Protein AF-A0A074VJ27-F1 (afdb_monomer_lite)

Radius of gyration: 12.18 Å; chains: 1; bounding box: 34×19×29 Å

Organism: Aureobasidium melanogenum (strain CBS 110374) (NCBI:txid1043003)

Secondary structure (DSSP, 8-state):
--HHHHHHHHHHHHHTT-HHHHHHHHHSTT--HHHHHHHTTT-HHHHHHHHHH-

Structure (mmCIF, N/CA/C/O backbone):
data_AF-A0A074VJ27-F1
#
_entry.id   AF-A0A074VJ27-F1
#
loop_
_atom_site.group_PDB
_atom_site.id
_atom_site.type_symbol
_atom_site.label_atom_id
_atom_site.label_alt_id
_atom_site.label_comp_id
_atom_site.label_asym_id
_atom_site.label_entity_id
_atom_site.label_seq_id
_atom_site.pdbx_PDB_ins_code
_atom_site.Cartn_x
_atom_site.Cartn_y
_atom_site.Cartn_z
_atom_site.occupancy
_atom_site.B_iso_or_equiv
_atom_site.auth_seq_id
_atom_site.auth_comp_id
_atom_site.auth_asym_id
_atom_site.auth_atom_id
_atom_site.pdbx_PDB_model_num
ATOM 1 N N . ILE A 1 1 ? 23.579 3.070 -14.877 1.00 48.25 1 ILE A N 1
ATOM 2 C CA . ILE A 1 1 ? 22.097 3.184 -14.846 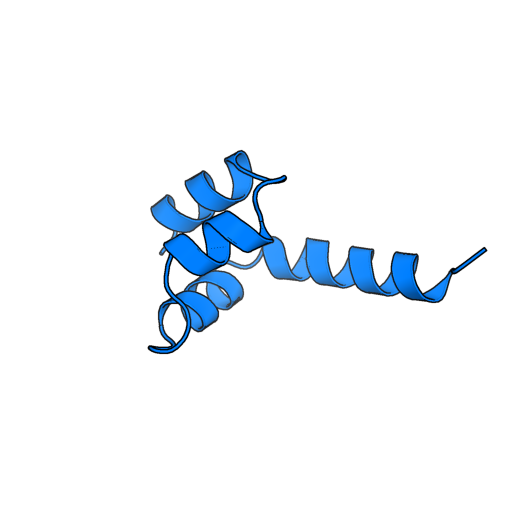1.00 48.25 1 ILE A CA 1
ATOM 3 C C . ILE A 1 1 ? 21.552 1.909 -14.204 1.00 48.25 1 ILE A C 1
ATOM 5 O O . ILE A 1 1 ? 21.902 0.824 -14.649 1.00 48.25 1 ILE A O 1
ATOM 9 N N . ASN A 1 2 ? 20.806 2.013 -13.098 1.00 64.06 2 ASN A N 1
ATOM 10 C CA . ASN A 1 2 ? 20.470 0.860 -12.251 1.00 64.06 2 ASN A CA 1
ATOM 11 C C . ASN A 1 2 ? 19.260 0.061 -12.773 1.00 64.06 2 ASN A C 1
ATOM 13 O O . ASN A 1 2 ? 18.141 0.213 -12.286 1.00 64.06 2 ASN A O 1
ATOM 17 N N . HIS A 1 3 ? 19.491 -0.838 -13.730 1.00 76.50 3 HIS A N 1
ATOM 18 C CA . HIS A 1 3 ? 18.449 -1.699 -14.311 1.00 76.50 3 HIS A CA 1
ATOM 19 C C . HIS A 1 3 ? 17.754 -2.625 -13.290 1.00 76.50 3 HIS A C 1
ATOM 21 O O . HIS A 1 3 ? 16.589 -2.980 -13.475 1.00 76.50 3 HIS A O 1
ATOM 27 N N . GLY A 1 4 ? 18.432 -2.981 -12.191 1.00 83.19 4 GLY A N 1
ATOM 28 C CA . GLY A 1 4 ? 17.872 -3.830 -11.132 1.00 83.19 4 GLY A CA 1
ATOM 29 C C . GLY A 1 4 ? 16.660 -3.207 -10.432 1.00 83.19 4 GLY A C 1
ATOM 30 O O . GLY A 1 4 ? 15.624 -3.857 -10.303 1.00 83.19 4 GLY A O 1
ATOM 31 N N . TRP A 1 5 ? 16.746 -1.923 -10.069 1.00 82.25 5 TRP A N 1
ATOM 32 C CA . TRP A 1 5 ? 15.648 -1.197 -9.417 1.00 82.25 5 TRP A CA 1
ATOM 33 C C . TRP A 1 5 ? 14.417 -1.069 -10.313 1.00 82.25 5 TRP A C 1
ATOM 35 O O . TRP A 1 5 ? 13.293 -1.177 -9.833 1.00 82.25 5 TRP A O 1
ATOM 45 N N . MET A 1 6 ? 14.618 -0.921 -11.625 1.00 84.81 6 MET A N 1
ATOM 46 C CA . MET A 1 6 ? 13.518 -0.842 -12.589 1.00 84.81 6 MET A CA 1
ATOM 47 C C . MET A 1 6 ? 12.730 -2.155 -12.660 1.00 84.81 6 MET A C 1
ATOM 49 O O . MET A 1 6 ? 11.499 -2.151 -12.679 1.00 84.81 6 MET A O 1
ATOM 53 N N . LYS A 1 7 ? 13.437 -3.291 -12.655 1.00 85.25 7 LYS A N 1
ATOM 54 C CA . LYS A 1 7 ? 12.805 -4.613 -12.645 1.00 85.25 7 LYS A CA 1
ATOM 55 C C . LYS A 1 7 ? 12.060 -4.857 -11.331 1.00 85.25 7 LYS A C 1
ATOM 57 O O . LYS A 1 7 ? 10.934 -5.340 -11.366 1.00 85.25 7 LYS A O 1
ATOM 62 N N . LEU A 1 8 ? 12.651 -4.475 -10.199 1.00 85.12 8 LEU A N 1
ATOM 63 C CA . LEU A 1 8 ? 12.023 -4.593 -8.882 1.00 85.12 8 LEU A CA 1
ATOM 64 C C . LEU A 1 8 ? 10.739 -3.754 -8.789 1.00 85.12 8 LEU A C 1
ATOM 66 O O . LEU A 1 8 ? 9.695 -4.273 -8.404 1.00 85.12 8 LEU A O 1
ATOM 70 N N . ASN A 1 9 ? 10.795 -2.490 -9.223 1.00 84.06 9 ASN A N 1
ATOM 71 C CA . ASN A 1 9 ? 9.643 -1.590 -9.209 1.00 84.06 9 ASN A CA 1
ATOM 72 C C . ASN A 1 9 ? 8.476 -2.142 -10.040 1.00 84.06 9 ASN A C 1
ATOM 74 O O . ASN A 1 9 ? 7.336 -2.119 -9.588 1.00 84.06 9 ASN A O 1
ATOM 78 N N . LYS A 1 10 ? 8.765 -2.734 -11.208 1.00 85.44 10 LYS A N 1
ATOM 79 C CA . LYS A 1 10 ? 7.747 -3.390 -12.040 1.00 85.44 10 LYS A CA 1
ATOM 80 C C . LYS A 1 10 ? 7.012 -4.506 -11.291 1.00 85.44 10 LYS A C 1
ATOM 82 O O . LYS A 1 10 ? 5.800 -4.630 -11.432 1.00 85.44 10 LYS A O 1
ATOM 87 N N . TYR A 1 11 ? 7.721 -5.329 -10.519 1.00 83.88 11 TYR A N 1
ATOM 88 C CA . TYR A 1 11 ? 7.073 -6.393 -9.748 1.00 83.88 11 TYR A CA 1
ATOM 89 C C . TYR A 1 11 ? 6.284 -5.836 -8.564 1.00 83.88 11 TYR A C 1
ATOM 91 O O . TYR A 1 11 ? 5.158 -6.272 -8.359 1.00 83.88 11 TYR A O 1
ATOM 99 N N . TYR A 1 12 ? 6.803 -4.835 -7.849 1.00 82.50 12 TYR A N 1
ATOM 100 C CA . TYR A 1 12 ? 6.048 -4.182 -6.774 1.00 82.50 12 TYR A CA 1
ATOM 101 C C . TYR A 1 12 ? 4.757 -3.527 -7.275 1.00 82.50 12 TYR A C 1
ATOM 103 O O . TYR A 1 12 ? 3.716 -3.682 -6.647 1.00 82.50 12 TYR A O 1
ATOM 111 N N . GLU A 1 13 ? 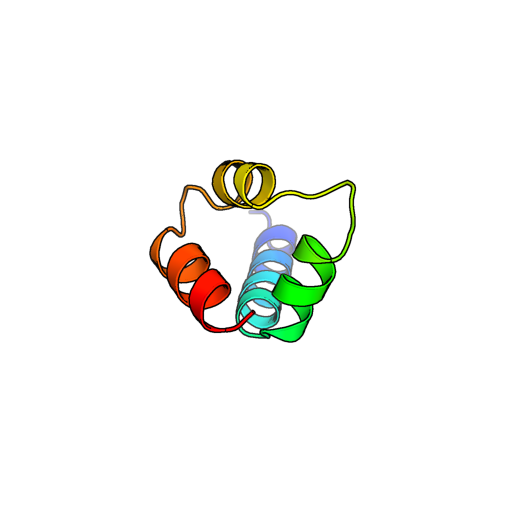4.773 -2.896 -8.450 1.00 81.69 13 GLU A N 1
ATOM 112 C CA . GLU A 1 13 ? 3.559 -2.354 -9.071 1.00 81.69 13 GLU A CA 1
ATOM 113 C C . GLU A 1 13 ? 2.516 -3.422 -9.417 1.00 81.69 13 GLU A C 1
ATOM 115 O O . GLU A 1 13 ? 1.319 -3.138 -9.391 1.00 81.69 13 GLU A O 1
ATOM 120 N N . LEU A 1 14 ? 2.943 -4.639 -9.760 1.00 81.62 14 LEU A N 1
ATOM 121 C CA . LEU A 1 14 ? 2.026 -5.752 -10.013 1.00 81.62 14 LEU A CA 1
ATOM 122 C C . LEU A 1 14 ? 1.437 -6.286 -8.706 1.00 81.62 14 LEU A C 1
ATOM 124 O O . LEU A 1 14 ? 0.237 -6.552 -8.645 1.00 81.62 14 LEU A O 1
ATOM 128 N N . THR A 1 15 ? 2.254 -6.395 -7.660 1.00 78.12 15 THR A N 1
ATOM 129 C CA . THR A 1 15 ? 1.819 -6.861 -6.339 1.00 78.12 15 THR A CA 1
ATOM 130 C C . THR A 1 15 ? 0.861 -5.867 -5.678 1.00 78.12 15 THR A C 1
ATOM 132 O O . THR A 1 15 ? -0.154 -6.291 -5.126 1.00 78.12 15 THR A O 1
ATOM 135 N N . ASP A 1 16 ? 1.097 -4.559 -5.840 1.00 73.94 16 ASP A N 1
ATOM 136 C CA . ASP A 1 16 ? 0.208 -3.475 -5.390 1.00 73.94 16 ASP A CA 1
ATOM 137 C C . ASP A 1 16 ? -1.223 -3.625 -5.961 1.00 73.94 16 ASP A C 1
ATOM 139 O O . ASP A 1 16 ? -2.196 -3.200 -5.337 1.00 73.94 16 ASP A O 1
ATOM 143 N N . ARG A 1 17 ? -1.409 -4.254 -7.131 1.00 74.44 17 ARG A N 1
ATOM 144 C CA . ARG A 1 17 ? -2.752 -4.467 -7.716 1.00 74.44 17 ARG A CA 1
ATOM 145 C C . ARG A 1 17 ? -3.559 -5.546 -6.980 1.00 74.44 17 ARG A C 1
ATOM 147 O O . ARG A 1 17 ? -4.794 -5.551 -7.039 1.00 74.44 17 ARG A O 1
ATOM 154 N N . SER A 1 18 ? -2.900 -6.451 -6.259 1.00 80.69 18 SER A N 1
ATOM 155 C CA . SER A 1 18 ? -3.566 -7.537 -5.537 1.00 80.69 18 SER A CA 1
ATOM 156 C C . SER A 1 18 ? -4.117 -7.062 -4.189 1.00 80.69 18 SER A C 1
ATOM 158 O O . SER A 1 18 ? -3.372 -6.572 -3.346 1.00 80.69 18 SER A O 1
ATOM 160 N N . ALA A 1 19 ? -5.425 -7.240 -3.952 1.00 74.31 19 ALA A N 1
ATOM 161 C CA . ALA A 1 19 ? -6.054 -6.948 -2.650 1.00 74.31 19 ALA A CA 1
ATOM 162 C C . ALA A 1 19 ? -5.414 -7.768 -1.533 1.00 74.31 19 ALA A C 1
ATOM 164 O O . ALA A 1 19 ? -5.236 -7.273 -0.427 1.00 74.31 19 ALA A O 1
ATOM 165 N N . ALA A 1 20 ? -5.056 -9.016 -1.843 1.00 79.00 20 ALA A N 1
ATOM 166 C CA . ALA A 1 20 ? -4.536 -9.963 -0.871 1.00 79.00 20 ALA A CA 1
A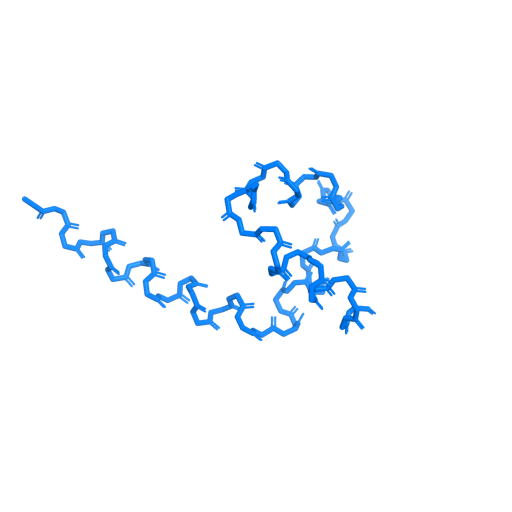TOM 167 C C . ALA A 1 20 ? -3.211 -9.496 -0.256 1.00 79.00 20 ALA A C 1
ATOM 169 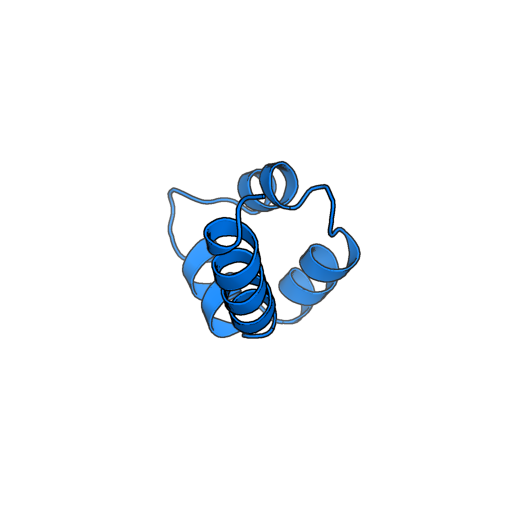O O . ALA A 1 20 ? -2.979 -9.714 0.927 1.00 79.00 20 ALA A O 1
ATOM 170 N N . TYR A 1 21 ? -2.363 -8.816 -1.035 1.00 81.62 21 TYR A N 1
ATOM 171 C CA . TYR A 1 21 ? -1.102 -8.278 -0.529 1.00 81.62 21 TYR A CA 1
ATOM 172 C C . TYR A 1 21 ? -1.334 -7.159 0.491 1.00 81.62 21 TYR A C 1
ATOM 174 O O . TYR A 1 21 ? -0.748 -7.165 1.571 1.00 81.62 21 TYR A O 1
ATOM 182 N N . VAL A 1 22 ? -2.247 -6.238 0.170 1.00 79.44 22 VAL A N 1
ATOM 183 C CA . VAL A 1 22 ? -2.644 -5.142 1.064 1.00 79.44 22 VAL A CA 1
ATOM 184 C C . VAL A 1 22 ? -3.295 -5.685 2.329 1.00 79.44 22 VAL A C 1
ATOM 186 O O . VAL A 1 22 ? -2.921 -5.285 3.427 1.00 79.44 22 VAL A O 1
ATOM 189 N N . ALA A 1 23 ? -4.235 -6.620 2.180 1.00 80.25 23 ALA A N 1
ATOM 190 C CA . ALA A 1 23 ? -4.905 -7.252 3.304 1.00 80.25 23 ALA A CA 1
ATOM 191 C C . ALA A 1 23 ? -3.882 -7.929 4.225 1.00 80.25 23 ALA A C 1
ATOM 193 O O . ALA A 1 23 ? -3.881 -7.662 5.419 1.00 80.25 23 ALA A O 1
ATOM 194 N N . ALA A 1 24 ? -2.959 -8.730 3.682 1.00 82.19 24 ALA A N 1
ATOM 195 C CA . ALA A 1 24 ? -1.923 -9.402 4.468 1.00 82.19 24 ALA A CA 1
ATOM 196 C C . ALA A 1 24 ? -1.029 -8.422 5.250 1.00 82.19 24 ALA A C 1
ATOM 198 O O . ALA A 1 24 ? -0.668 -8.703 6.391 1.00 82.19 24 ALA A O 1
ATOM 199 N N . LEU A 1 25 ? -0.708 -7.265 4.661 1.00 81.75 25 LEU A N 1
ATOM 200 C CA . LEU A 1 25 ? 0.025 -6.190 5.333 1.00 81.75 25 LEU A CA 1
ATOM 201 C C . LEU A 1 25 ? -0.768 -5.610 6.508 1.00 81.75 25 LEU A C 1
ATOM 203 O O . LEU A 1 25 ? -0.230 -5.516 7.602 1.00 81.75 25 LEU A O 1
ATOM 207 N N . VAL A 1 26 ? -2.039 -5.265 6.298 1.00 79.62 26 VAL A N 1
ATOM 208 C CA . VAL A 1 26 ? -2.905 -4.670 7.333 1.00 79.62 26 VAL A CA 1
ATOM 209 C C . VAL A 1 26 ? -3.275 -5.675 8.431 1.00 79.62 26 VAL A C 1
ATOM 211 O O . VAL A 1 26 ? -3.447 -5.289 9.583 1.00 79.62 26 VAL A O 1
ATOM 214 N N . PHE A 1 27 ? -3.377 -6.966 8.101 1.00 81.25 27 PHE A N 1
ATOM 215 C CA . PHE A 1 27 ? -3.659 -8.035 9.067 1.00 81.25 27 PHE A CA 1
ATOM 216 C C . PHE A 1 27 ? -2.499 -8.299 10.032 1.00 81.25 27 PHE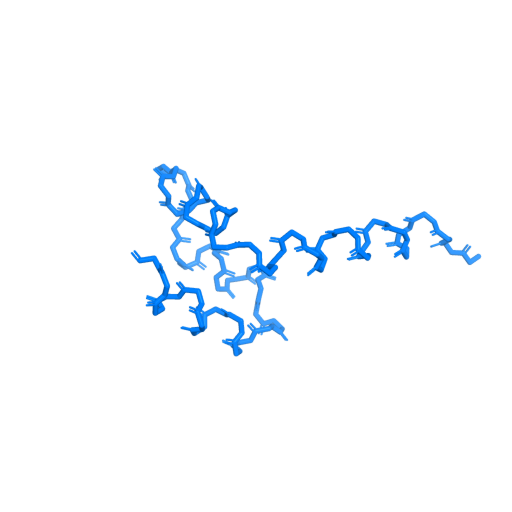 A C 1
ATOM 218 O O . PHE A 1 27 ? -2.701 -8.906 11.085 1.00 81.25 27 PHE A O 1
ATOM 225 N N . HIS A 1 28 ? -1.287 -7.859 9.704 1.00 80.19 28 HIS A N 1
ATOM 226 C CA . HIS A 1 28 ? -0.138 -8.026 10.575 1.00 80.19 28 HIS A CA 1
ATOM 227 C C . HIS A 1 28 ? -0.082 -6.886 11.603 1.00 80.19 28 HIS A C 1
ATOM 229 O O . HIS A 1 28 ? 0.075 -5.723 11.249 1.00 80.19 28 HIS A O 1
ATOM 235 N N . THR A 1 29 ? -0.132 -7.211 12.897 1.00 77.38 29 THR A N 1
ATOM 236 C CA . THR A 1 29 ? -0.239 -6.231 14.001 1.00 77.38 29 THR A CA 1
ATOM 237 C C . THR A 1 29 ? 0.902 -5.210 14.078 1.00 77.38 29 THR A C 1
ATOM 239 O O . THR A 1 29 ? 0.731 -4.151 14.679 1.00 77.38 29 THR A O 1
ATOM 242 N N . ALA A 1 30 ? 2.054 -5.489 13.459 1.00 80.44 30 ALA A N 1
ATOM 243 C CA . ALA A 1 30 ? 3.163 -4.535 13.365 1.00 80.44 30 ALA A CA 1
ATOM 244 C C . ALA A 1 30 ? 2.969 -3.436 12.301 1.00 80.44 30 ALA A C 1
ATOM 246 O O . ALA A 1 30 ? 3.700 -2.446 12.318 1.00 80.44 30 ALA A O 1
ATOM 247 N N . TYR A 1 31 ? 2.019 -3.591 11.374 1.00 80.19 31 TYR A N 1
ATOM 248 C CA . TYR A 1 31 ? 1.792 -2.654 10.276 1.00 80.19 31 TYR A CA 1
ATOM 249 C C . TYR A 1 31 ? 0.380 -2.079 10.361 1.00 80.19 31 TYR A C 1
ATOM 251 O O . TYR A 1 31 ? -0.618 -2.772 10.199 1.00 80.19 31 TYR A O 1
ATOM 259 N N . THR A 1 32 ? 0.291 -0.775 10.609 1.00 81.94 32 THR A N 1
ATOM 260 C CA . THR A 1 32 ? -0.984 -0.054 10.652 1.00 81.94 32 THR A CA 1
ATOM 261 C C . THR A 1 32 ? -1.254 0.665 9.333 1.00 81.94 32 THR A C 1
ATOM 263 O O . THR A 1 32 ? -0.354 0.887 8.520 1.00 81.94 32 THR A O 1
ATOM 266 N N . TRP A 1 33 ? -2.494 1.115 9.129 1.00 83.06 33 TRP A N 1
ATOM 267 C CA . TRP A 1 33 ? -2.824 1.993 8.002 1.00 83.06 33 TRP A CA 1
ATOM 268 C C . TRP A 1 33 ? -1.954 3.254 7.962 1.00 83.06 33 TRP A C 1
ATOM 270 O O . TRP A 1 33 ? -1.525 3.657 6.886 1.00 83.06 33 TRP A O 1
ATOM 280 N N . SER A 1 34 ? -1.613 3.817 9.123 1.00 84.50 34 SER A N 1
ATOM 281 C CA . SER A 1 34 ? -0.723 4.978 9.225 1.00 84.50 34 SER A CA 1
ATOM 282 C C . SER A 1 34 ? 0.694 4.682 8.715 1.00 84.50 34 SER A C 1
ATOM 284 O O . SER A 1 34 ? 1.332 5.546 8.117 1.00 84.50 34 SER A O 1
ATOM 286 N N . TYR A 1 35 ? 1.186 3.452 8.899 1.00 85.56 35 TYR A N 1
ATOM 287 C CA . TYR A 1 35 ? 2.469 3.018 8.340 1.00 85.56 35 TYR A CA 1
ATOM 288 C C . TYR A 1 35 ? 2.420 2.946 6.807 1.00 85.56 35 TYR A C 1
ATOM 290 O O . TYR A 1 35 ? 3.309 3.466 6.128 1.00 85.56 35 TYR A O 1
ATOM 298 N N . LEU A 1 36 ? 1.349 2.365 6.256 1.00 82.44 36 LEU A N 1
ATOM 299 C CA . LEU A 1 36 ? 1.130 2.306 4.808 1.00 82.44 36 LEU A CA 1
ATOM 300 C C . LEU A 1 36 ? 0.994 3.704 4.195 1.00 82.44 36 LEU A C 1
ATOM 302 O O . LEU A 1 36 ? 1.569 3.965 3.142 1.00 82.44 36 LEU A O 1
ATOM 306 N N . GLU A 1 37 ? 0.300 4.618 4.871 1.00 86.25 37 GLU A N 1
ATOM 307 C CA . GLU A 1 37 ? 0.167 6.018 4.454 1.00 86.25 37 GLU A CA 1
ATOM 308 C C . GLU A 1 37 ? 1.506 6.758 4.423 1.00 86.25 37 GLU A C 1
ATOM 310 O O . GLU A 1 37 ? 1.733 7.570 3.526 1.00 86.25 37 GLU A O 1
ATOM 315 N N . GLY A 1 38 ? 2.423 6.443 5.341 1.00 87.19 38 GLY A N 1
ATOM 316 C CA . GLY A 1 38 ? 3.774 7.002 5.347 1.00 87.19 38 GLY A CA 1
ATOM 317 C C . GLY A 1 38 ? 4.629 6.512 4.176 1.00 87.19 38 GLY A C 1
ATOM 318 O O . GLY A 1 38 ? 5.250 7.320 3.479 1.00 87.19 38 GLY A O 1
ATOM 319 N N . ILE A 1 39 ? 4.646 5.198 3.930 1.00 85.75 39 ILE A N 1
ATOM 320 C CA . ILE A 1 39 ? 5.480 4.595 2.876 1.00 85.75 39 ILE A CA 1
ATOM 321 C C . ILE A 1 39 ? 4.915 4.878 1.481 1.00 85.75 39 ILE A C 1
ATOM 323 O O . ILE A 1 39 ? 5.656 5.278 0.581 1.00 85.75 39 ILE A O 1
ATOM 327 N N . TRP A 1 40 ? 3.602 4.737 1.301 1.00 84.12 40 TRP A N 1
ATOM 328 C CA . TRP A 1 40 ? 2.913 4.951 0.026 1.00 84.12 40 TRP A CA 1
ATOM 329 C C . TRP A 1 40 ? 2.308 6.353 -0.103 1.00 84.12 40 TRP A C 1
ATOM 331 O O . TRP A 1 40 ? 1.390 6.561 -0.897 1.00 84.12 40 TRP A O 1
ATOM 341 N N . ARG A 1 41 ? 2.873 7.358 0.582 1.00 85.25 41 ARG A N 1
ATOM 342 C CA . ARG A 1 41 ? 2.428 8.766 0.505 1.00 85.25 41 ARG A CA 1
ATOM 343 C C . ARG A 1 41 ? 2.320 9.317 -0.922 1.00 85.25 41 ARG A C 1
ATOM 345 O O . ARG A 1 41 ? 1.532 10.213 -1.191 1.00 85.25 41 ARG A O 1
ATOM 352 N N . PHE A 1 42 ? 3.103 8.764 -1.848 1.00 86.00 42 PHE A N 1
ATOM 353 C CA . PHE A 1 42 ? 3.125 9.156 -3.259 1.00 86.00 42 PHE A CA 1
ATOM 354 C C . PHE A 1 42 ? 2.021 8.500 -4.108 1.00 86.00 42 PHE A C 1
ATOM 356 O O . PHE A 1 42 ? 1.863 8.851 -5.275 1.00 86.00 42 PHE A O 1
ATOM 363 N N . LYS A 1 43 ? 1.253 7.552 -3.552 1.00 84.19 43 LYS A N 1
ATOM 364 C CA . LYS A 1 43 ? 0.152 6.846 -4.229 1.00 84.19 43 LYS A CA 1
ATOM 365 C C . LYS A 1 43 ? -1.161 6.931 -3.419 1.00 84.19 43 LYS A C 1
ATOM 367 O O . LYS A 1 43 ? -1.720 5.898 -3.047 1.00 84.19 43 LYS A O 1
ATOM 372 N N . PRO A 1 44 ? -1.715 8.134 -3.174 1.00 84.00 44 PRO A N 1
ATOM 373 C CA . PRO A 1 44 ? -2.910 8.302 -2.337 1.00 84.00 44 PRO A CA 1
ATOM 374 C C . PRO A 1 44 ? -4.154 7.594 -2.900 1.00 84.00 44 PRO A C 1
ATOM 376 O O . PRO A 1 44 ? -4.930 7.007 -2.147 1.00 84.00 44 PRO A O 1
ATOM 379 N N . ALA A 1 45 ? -4.317 7.570 -4.228 1.00 84.56 45 ALA A N 1
ATOM 380 C CA . ALA A 1 45 ? -5.426 6.871 -4.885 1.00 84.56 45 ALA A CA 1
ATOM 381 C C . ALA A 1 45 ? -5.399 5.353 -4.631 1.00 84.56 45 ALA A C 1
ATOM 383 O O . ALA A 1 45 ? -6.443 4.721 -4.469 1.00 84.56 45 ALA A O 1
ATOM 384 N N . TRP A 1 46 ? -4.199 4.771 -4.552 1.00 84.00 46 TRP A N 1
ATOM 385 C CA . TRP A 1 46 ? -4.030 3.355 -4.247 1.00 84.00 46 TRP A CA 1
ATOM 386 C C . TRP A 1 46 ? -4.431 3.043 -2.806 1.00 84.00 46 TRP A C 1
ATOM 388 O O . TRP A 1 46 ? -5.191 2.105 -2.591 1.00 84.00 46 TRP A O 1
ATOM 398 N N . ILE A 1 47 ? -4.006 3.866 -1.839 1.00 84.62 47 ILE A N 1
ATOM 399 C CA . ILE A 1 47 ? -4.370 3.703 -0.420 1.00 84.62 47 ILE A CA 1
ATOM 400 C C . ILE A 1 47 ? -5.890 3.783 -0.247 1.00 84.62 47 ILE A C 1
ATOM 402 O O . ILE A 1 47 ? -6.482 2.963 0.452 1.00 84.62 47 ILE A O 1
ATOM 406 N N . SER A 1 48 ? -6.537 4.741 -0.915 1.00 85.12 48 SER A N 1
ATOM 407 C CA . SER A 1 48 ? -7.994 4.864 -0.866 1.00 85.12 48 SER A CA 1
ATOM 408 C C . SER A 1 48 ? -8.691 3.633 -1.449 1.00 85.12 48 SER A C 1
ATOM 410 O O . SER A 1 48 ? -9.626 3.128 -0.839 1.00 85.12 48 SER A O 1
ATOM 412 N N . SER A 1 49 ? -8.227 3.122 -2.594 1.00 83.88 49 SER A N 1
ATOM 413 C CA . SER A 1 49 ? -8.773 1.898 -3.195 1.00 83.88 49 SER A CA 1
ATOM 414 C C . SER A 1 49 ? -8.539 0.665 -2.315 1.00 83.88 49 SER A C 1
ATOM 416 O O . SER A 1 49 ? -9.426 -0.174 -2.175 1.00 83.88 49 SER A O 1
ATOM 418 N N . ALA A 1 50 ? -7.366 0.566 -1.690 1.00 83.44 50 ALA A N 1
ATOM 419 C CA . ALA A 1 50 ? -7.007 -0.477 -0.739 1.00 83.44 50 ALA A CA 1
ATOM 4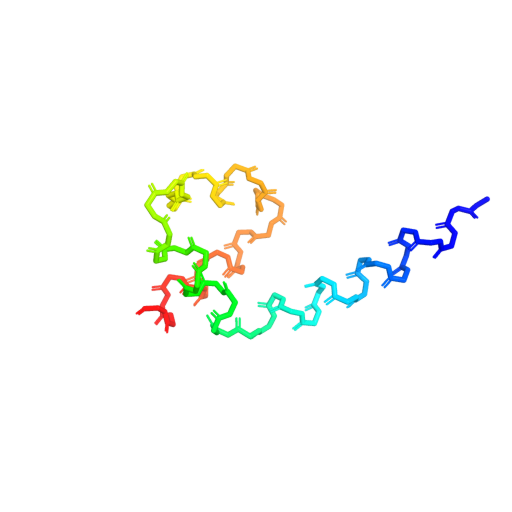20 C C . ALA A 1 50 ? -7.973 -0.522 0.453 1.00 83.44 50 ALA A C 1
ATOM 422 O O . ALA A 1 50 ? -8.490 -1.591 0.761 1.00 83.44 50 ALA A O 1
ATOM 423 N N . LYS A 1 51 ? -8.284 0.628 1.063 1.00 82.19 51 LYS A N 1
ATOM 424 C CA . LYS A 1 51 ? -9.237 0.723 2.185 1.00 82.19 51 LYS A CA 1
ATOM 425 C C . LYS A 1 51 ? -10.670 0.328 1.823 1.00 82.19 51 LYS A C 1
ATOM 427 O O . LYS A 1 51 ? -11.406 -0.090 2.699 1.00 82.19 51 LYS A O 1
ATOM 432 N N . THR A 1 52 ? -11.082 0.479 0.564 1.00 83.31 52 THR A N 1
ATOM 433 C CA . THR A 1 52 ? -12.416 0.049 0.103 1.00 83.31 52 THR A CA 1
ATOM 434 C C . THR A 1 52 ? -12.490 -1.459 -0.162 1.00 83.31 52 THR A C 1
ATOM 436 O O . THR A 1 52 ? -13.581 -2.016 -0.214 1.00 83.31 52 THR A O 1
ATOM 439 N N . ARG A 1 53 ? -11.345 -2.113 -0.398 1.00 75.75 53 ARG A N 1
ATOM 440 C CA . ARG A 1 53 ? -11.258 -3.526 -0.814 1.00 75.75 53 ARG A CA 1
ATOM 441 C C . ARG A 1 53 ? -10.950 -4.497 0.324 1.00 75.75 53 ARG A C 1
ATOM 443 O O . ARG A 1 53 ? -11.173 -5.690 0.135 1.00 75.75 53 ARG A O 1
ATOM 450 N N . VAL A 1 54 ? -10.354 -4.000 1.407 1.00 68.06 54 VAL A N 1
ATOM 451 C CA . VAL A 1 54 ? -10.109 -4.728 2.663 1.00 68.06 54 VAL A CA 1
ATOM 452 C C . VAL A 1 54 ? -11.351 -4.614 3.530 1.00 68.06 54 VAL A C 1
ATOM 454 O O . VAL A 1 54 ? -11.775 -5.664 4.053 1.00 68.06 54 VAL A O 1
#

pLDDT: mean 80.9, std 6.26, range [48.25, 87.19]

Sequence (54 aa):
INHGWMKLNKYYELTDRSAAYVAALVFHTAYTWSYLEGIWRFKPAWISSAKTRV

Foldseek 3Di:
DDPPVVVVVVVVVVLLVDLVSLVVQCPDPVHHLVNVCVVVVVPVVSSVVSVVSD